Protein AF-A0A497T0R0-F1 (afdb_monomer_lite)

Structure (mmCIF, N/CA/C/O backbone):
data_AF-A0A497T0R0-F1
#
_entry.id   AF-A0A497T0R0-F1
#
loop_
_atom_site.group_PDB
_atom_site.id
_atom_site.type_symbol
_atom_site.label_atom_id
_atom_site.label_alt_id
_atom_site.label_comp_id
_atom_site.label_asym_id
_atom_site.label_entity_id
_atom_site.label_seq_id
_atom_site.pdbx_PDB_ins_code
_atom_site.Cartn_x
_atom_site.Cartn_y
_atom_site.Cartn_z
_atom_site.occupancy
_atom_site.B_iso_or_equiv
_atom_site.auth_seq_id
_atom_site.auth_comp_id
_atom_site.auth_asym_id
_atom_site.auth_atom_id
_atom_site.pdbx_PDB_model_num
ATOM 1 N N . MET A 1 1 ? -6.733 0.556 25.607 1.00 35.94 1 MET A N 1
ATOM 2 C CA . MET A 1 1 ? -7.933 0.806 24.777 1.00 35.94 1 MET A CA 1
ATOM 3 C C . MET A 1 1 ? -7.476 1.284 23.408 1.00 35.94 1 MET A C 1
ATOM 5 O O . MET A 1 1 ? -7.169 2.458 23.247 1.00 35.94 1 MET A O 1
ATOM 9 N N . GLY A 1 2 ? -7.305 0.366 22.455 1.00 45.66 2 GLY A N 1
ATOM 10 C CA . GLY A 1 2 ? -6.961 0.734 21.082 1.00 45.66 2 GLY A CA 1
ATOM 11 C C . GLY A 1 2 ? -8.200 1.313 20.420 1.00 45.66 2 GLY A C 1
ATOM 12 O O . GLY A 1 2 ? -9.181 0.599 20.257 1.00 45.66 2 GLY A O 1
ATOM 13 N N . SER A 1 3 ? -8.192 2.607 20.107 1.00 46.19 3 SER A N 1
ATOM 14 C CA . SER A 1 3 ? -9.271 3.226 19.346 1.00 46.19 3 SER A CA 1
ATO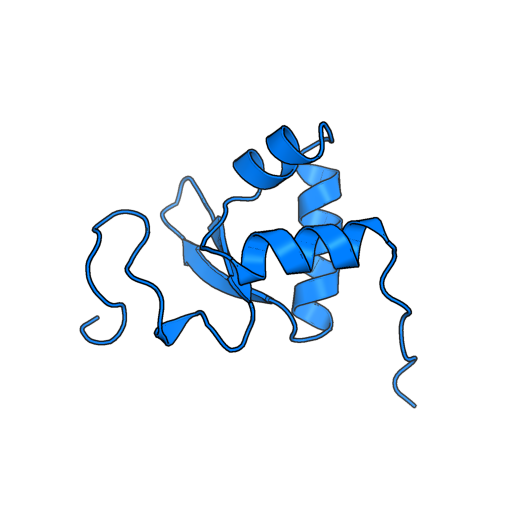M 15 C C . SER A 1 3 ? -9.455 2.454 18.041 1.00 46.19 3 SER A C 1
ATOM 17 O O . SER A 1 3 ? -8.541 2.434 17.214 1.00 46.19 3 SER A O 1
ATOM 19 N N . GLU A 1 4 ? -10.620 1.839 17.850 1.00 54.94 4 GLU A N 1
ATOM 20 C CA . GLU A 1 4 ? -11.076 1.340 16.555 1.00 54.94 4 GLU A CA 1
ATOM 21 C C . GLU A 1 4 ? -11.182 2.545 15.610 1.00 54.94 4 GLU A C 1
ATOM 23 O O . GLU A 1 4 ? -12.217 3.203 15.490 1.00 54.94 4 GLU A O 1
ATOM 28 N N . LYS A 1 5 ? -10.059 2.932 14.996 1.00 61.50 5 LYS A N 1
ATOM 29 C CA . LYS A 1 5 ? -10.034 4.000 14.000 1.00 61.50 5 LYS A CA 1
ATOM 30 C C . LYS A 1 5 ? -10.821 3.498 12.802 1.00 61.50 5 LYS A C 1
ATOM 32 O O . LYS A 1 5 ? -10.327 2.675 12.035 1.00 61.50 5 LYS A O 1
ATOM 37 N N . LYS A 1 6 ? -12.051 3.997 12.663 1.00 69.06 6 LYS A N 1
ATOM 38 C CA . LYS A 1 6 ? -12.891 3.753 11.492 1.00 69.06 6 LYS A CA 1
ATOM 39 C C . LYS A 1 6 ? -12.097 4.112 10.240 1.00 69.06 6 LYS A C 1
ATOM 41 O O . LYS A 1 6 ? -11.669 5.254 10.076 1.00 69.06 6 LYS A O 1
ATOM 46 N N . LEU A 1 7 ? -11.905 3.118 9.381 1.00 73.69 7 LEU A N 1
ATOM 47 C CA . LEU A 1 7 ? -11.361 3.310 8.045 1.00 73.69 7 LEU A CA 1
ATOM 48 C C . LEU A 1 7 ? -12.242 4.312 7.309 1.00 73.69 7 LEU A C 1
ATOM 50 O O . LEU A 1 7 ? -13.465 4.160 7.260 1.00 73.69 7 LEU A O 1
ATOM 54 N N . THR A 1 8 ? -11.632 5.334 6.721 1.00 83.44 8 THR A N 1
ATOM 55 C CA . THR A 1 8 ? -12.375 6.199 5.807 1.00 83.44 8 THR A CA 1
ATOM 56 C C . THR A 1 8 ? -12.773 5.402 4.557 1.00 83.44 8 THR A C 1
ATOM 58 O O . THR A 1 8 ? -12.081 4.446 4.189 1.00 83.44 8 THR A O 1
ATOM 61 N N . PRO A 1 9 ? -13.836 5.801 3.834 1.00 83.00 9 PRO A N 1
ATOM 62 C CA . PRO A 1 9 ? -14.249 5.116 2.606 1.00 83.00 9 PRO A CA 1
ATOM 63 C C . PRO A 1 9 ? -13.109 4.972 1.587 1.00 83.00 9 PRO A C 1
ATOM 65 O O . PRO A 1 9 ? -13.009 3.966 0.892 1.00 83.00 9 PRO A O 1
ATOM 68 N N . ARG A 1 10 ? -12.203 5.959 1.532 1.00 83.69 10 ARG A N 1
ATOM 69 C CA . ARG A 1 10 ? -11.026 5.948 0.650 1.00 83.69 10 ARG A CA 1
ATOM 70 C C . ARG A 1 10 ? -9.948 4.962 1.091 1.00 83.69 10 ARG A C 1
ATOM 72 O O . ARG A 1 10 ? -9.341 4.316 0.241 1.00 83.69 10 ARG A O 1
ATOM 79 N N . GLU A 1 11 ? -9.726 4.809 2.392 1.00 81.38 11 GLU A N 1
ATOM 80 C CA . GLU A 1 11 ? -8.802 3.800 2.923 1.00 81.38 11 GLU A CA 1
ATOM 81 C C . GLU A 1 11 ? -9.336 2.391 2.687 1.00 81.38 11 GLU A C 1
ATOM 83 O O . GLU A 1 11 ? -8.584 1.524 2.249 1.00 81.38 11 GLU A O 1
ATOM 88 N N . PHE A 1 12 ? -10.641 2.183 2.871 1.00 83.38 12 PHE A N 1
ATOM 89 C CA . PHE A 1 12 ? -11.289 0.915 2.546 1.00 83.38 12 PHE A CA 1
ATOM 90 C C . PHE A 1 12 ? -11.192 0.594 1.046 1.00 83.38 12 PHE A C 1
ATOM 92 O O . PHE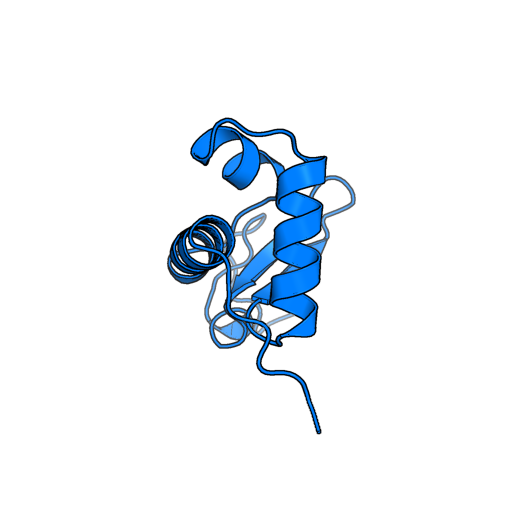 A 1 12 ? -10.825 -0.513 0.665 1.00 83.38 12 PHE A O 1
ATOM 99 N N . GLN A 1 13 ? -11.418 1.579 0.173 1.00 83.81 13 GLN A N 1
ATOM 100 C CA . GLN A 1 13 ? -11.269 1.397 -1.273 1.00 83.81 13 GLN A CA 1
ATOM 101 C C . GLN A 1 13 ? -9.814 1.107 -1.680 1.00 83.81 13 GLN A C 1
ATOM 103 O O . GLN A 1 13 ? -9.564 0.275 -2.551 1.00 83.81 13 GLN A O 1
ATOM 108 N N . THR A 1 14 ? -8.846 1.756 -1.025 1.00 84.56 14 THR A N 1
ATOM 109 C CA . THR A 1 14 ? -7.412 1.477 -1.209 1.00 84.56 14 THR A CA 1
ATOM 110 C C . THR A 1 14 ? -7.085 0.045 -0.804 1.00 84.56 14 THR A C 1
ATOM 112 O O . THR A 1 14 ? -6.398 -0.648 -1.552 1.00 84.56 14 THR A O 1
ATOM 115 N N . LEU A 1 15 ? -7.627 -0.416 0.328 1.00 83.50 15 LEU A N 1
ATOM 116 C CA . LEU A 1 15 ? -7.478 -1.788 0.802 1.00 83.50 15 LEU A CA 1
ATOM 117 C C . LEU A 1 15 ? -8.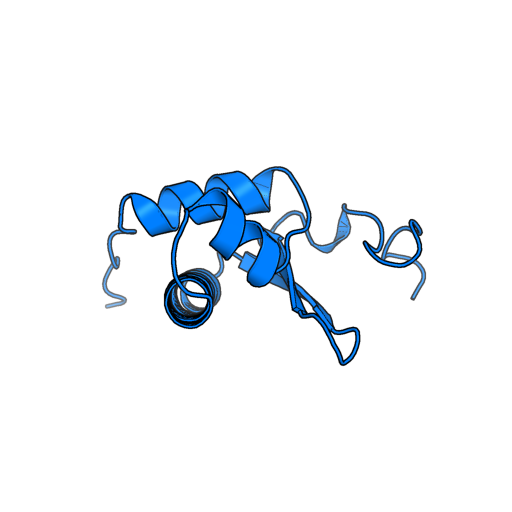032 -2.807 -0.205 1.00 83.50 15 LEU A C 1
ATOM 119 O O . LEU A 1 15 ? -7.389 -3.820 -0.458 1.00 83.50 15 LEU A O 1
ATOM 123 N N . LEU A 1 16 ? -9.181 -2.532 -0.827 1.00 84.38 16 LEU A N 1
ATOM 124 C CA . LEU A 1 16 ? -9.749 -3.411 -1.855 1.00 84.38 16 LEU A CA 1
ATOM 125 C C . LEU A 1 16 ? -8.849 -3.526 -3.096 1.00 84.38 16 LEU A C 1
ATOM 127 O O . LEU A 1 16 ? -8.692 -4.621 -3.633 1.00 84.38 16 LEU A O 1
ATOM 131 N N . MET A 1 17 ? -8.216 -2.433 -3.538 1.00 83.38 17 MET A N 1
ATOM 132 C CA . MET A 1 17 ? -7.277 -2.491 -4.669 1.00 83.38 17 MET A CA 1
ATOM 133 C C . MET A 1 17 ? -6.039 -3.337 -4.352 1.00 83.38 17 MET A C 1
ATOM 135 O O . MET A 1 17 ? -5.678 -4.212 -5.136 1.00 83.38 17 MET A O 1
ATOM 139 N N . VAL A 1 18 ? -5.422 -3.132 -3.186 1.00 83.25 18 VAL A N 1
ATOM 140 C CA . VAL A 1 18 ? -4.235 -3.904 -2.758 1.00 83.25 18 VAL A CA 1
ATOM 141 C C . VAL A 1 18 ? -4.567 -5.328 -2.306 1.00 83.25 18 VAL A C 1
ATOM 143 O O . VAL A 1 18 ? -3.681 -6.177 -2.224 1.00 83.25 18 VAL A O 1
ATOM 146 N N . ALA A 1 19 ? -5.835 -5.625 -2.021 1.00 79.62 19 ALA A N 1
ATOM 147 C CA . ALA A 1 19 ? -6.286 -6.991 -1.808 1.00 79.62 19 ALA A CA 1
ATOM 148 C C . ALA A 1 19 ? -6.241 -7.784 -3.119 1.00 79.62 19 ALA A C 1
ATOM 150 O O . ALA A 1 19 ? -5.840 -8.944 -3.108 1.00 79.62 19 ALA A O 1
ATOM 151 N N . ASN A 1 20 ? -6.584 -7.167 -4.252 1.00 78.31 20 ASN A N 1
ATOM 152 C CA . ASN A 1 20 ? -6.621 -7.837 -5.555 1.00 78.31 20 ASN A CA 1
ATOM 153 C C . ASN A 1 20 ? -5.251 -8.010 -6.224 1.00 78.31 20 ASN A C 1
ATOM 155 O O . ASN A 1 20 ? -5.150 -8.771 -7.180 1.00 78.31 20 ASN A O 1
ATOM 159 N N . GLY A 1 21 ? -4.196 -7.368 -5.720 1.00 80.94 21 GLY A N 1
ATOM 160 C CA . GLY A 1 21 ? -2.866 -7.471 -6.312 1.00 80.94 21 GLY A CA 1
ATOM 161 C C . GLY A 1 21 ? -1.820 -6.631 -5.591 1.00 80.94 21 GLY A C 1
ATOM 162 O O . GLY A 1 21 ? -2.126 -5.869 -4.671 1.00 80.94 21 GLY A O 1
ATOM 163 N N . ILE A 1 22 ? -0.577 -6.741 -6.037 1.00 83.81 22 ILE A N 1
ATOM 164 C CA . ILE A 1 22 ? 0.506 -5.862 -5.618 1.00 83.81 22 ILE A CA 1
ATOM 165 C C . ILE A 1 22 ? 0.358 -4.528 -6.344 1.00 83.81 22 ILE A C 1
ATOM 167 O O . ILE A 1 22 ? 0.263 -4.488 -7.565 1.00 83.81 22 ILE A O 1
ATOM 171 N N . ASN A 1 23 ? 0.369 -3.431 -5.592 1.00 87.19 23 ASN A N 1
ATOM 172 C CA . ASN A 1 23 ? 0.272 -2.094 -6.167 1.00 87.19 23 ASN A CA 1
ATOM 173 C C . ASN A 1 23 ? 1.335 -1.166 -5.586 1.00 87.19 23 ASN A C 1
ATOM 175 O O . ASN A 1 23 ? 1.668 -1.220 -4.397 1.00 87.19 23 ASN A O 1
ATOM 179 N N . THR A 1 24 ? 1.826 -0.247 -6.408 1.00 89.62 24 THR A N 1
ATOM 180 C CA . THR A 1 24 ? 2.675 0.855 -5.953 1.00 89.62 24 THR A CA 1
ATOM 181 C C . THR A 1 24 ? 1.845 2.057 -5.503 1.00 89.62 24 THR A C 1
ATOM 183 O O . THR A 1 24 ? 0.710 2.273 -5.931 1.00 89.62 24 THR A O 1
ATOM 186 N N . THR A 1 25 ? 2.440 2.937 -4.691 1.00 89.50 25 THR A N 1
ATOM 187 C CA . THR A 1 25 ? 1.814 4.225 -4.329 1.00 89.50 25 THR A CA 1
ATOM 188 C C . THR A 1 25 ? 1.446 5.060 -5.562 1.00 89.50 25 THR A C 1
ATOM 190 O O . THR A 1 25 ? 0.480 5.816 -5.531 1.00 89.50 25 THR A O 1
ATOM 193 N N . THR A 1 26 ? 2.211 4.937 -6.650 1.00 88.75 26 THR A N 1
ATOM 194 C CA . THR A 1 26 ? 1.981 5.673 -7.900 1.00 88.75 26 THR A CA 1
ATOM 195 C C . THR A 1 26 ? 0.756 5.152 -8.648 1.00 88.75 26 THR A C 1
ATOM 197 O O . THR A 1 26 ? -0.034 5.953 -9.141 1.00 88.75 26 THR A O 1
ATOM 200 N N . GLU A 1 27 ? 0.577 3.835 -8.721 1.00 89.00 27 GLU A N 1
ATOM 201 C CA . GLU A 1 27 ? -0.589 3.218 -9.367 1.00 89.00 27 GLU A CA 1
ATOM 202 C C . GLU A 1 27 ? -1.871 3.518 -8.604 1.00 89.00 27 GLU A C 1
ATOM 204 O O . GLU A 1 27 ? -2.849 3.967 -9.197 1.00 89.00 27 GLU A O 1
ATOM 209 N N . LEU A 1 28 ? -1.832 3.399 -7.277 1.00 88.56 28 LEU A N 1
ATOM 210 C CA . LEU A 1 28 ? -2.952 3.772 -6.417 1.00 88.56 28 LEU A CA 1
ATOM 211 C C . LEU A 1 28 ? -3.293 5.263 -6.567 1.00 88.56 28 LEU A C 1
ATOM 213 O O . LEU A 1 28 ? -4.459 5.619 -6.714 1.00 88.56 28 LEU A O 1
ATOM 217 N N . ALA A 1 29 ? -2.288 6.145 -6.602 1.00 89.56 29 ALA A N 1
ATOM 218 C CA . ALA A 1 29 ? -2.492 7.579 -6.820 1.00 89.56 29 ALA A CA 1
ATOM 219 C C . ALA A 1 29 ? -3.179 7.870 -8.163 1.00 89.56 29 ALA A C 1
ATOM 221 O O . ALA A 1 29 ? -4.125 8.658 -8.210 1.00 89.56 29 ALA A O 1
ATOM 222 N N . LYS A 1 30 ? -2.760 7.190 -9.239 1.00 89.00 30 LYS A N 1
ATOM 223 C CA . LYS A 1 30 ? -3.406 7.284 -10.557 1.00 89.00 30 LYS A CA 1
ATOM 224 C C . LYS A 1 30 ? -4.842 6.760 -10.527 1.00 89.00 30 LYS A C 1
ATOM 226 O O . LYS A 1 30 ? -5.738 7.454 -10.997 1.00 89.00 30 LYS A O 1
ATOM 231 N N . GLY A 1 31 ? -5.069 5.584 -9.943 1.00 87.00 31 GLY A N 1
ATOM 232 C CA . GLY A 1 31 ? -6.390 4.956 -9.870 1.00 87.00 31 GLY A CA 1
ATOM 233 C C . GLY A 1 31 ? -7.407 5.783 -9.078 1.00 87.00 31 GLY A C 1
ATOM 234 O O . GLY A 1 31 ? -8.558 5.905 -9.485 1.00 87.00 31 GLY A O 1
ATOM 235 N N . PHE A 1 32 ? -6.972 6.430 -7.995 1.00 85.00 32 PHE A N 1
ATOM 236 C CA . PHE A 1 32 ? -7.823 7.308 -7.185 1.00 85.00 32 PHE A CA 1
ATOM 237 C C . PHE A 1 32 ? -7.854 8.768 -7.654 1.00 85.00 32 PHE A C 1
ATOM 239 O O . PHE A 1 32 ? -8.626 9.549 -7.101 1.00 85.00 32 PHE A O 1
ATOM 246 N N . ARG A 1 33 ? -7.042 9.144 -8.655 1.00 88.12 33 ARG A N 1
ATOM 247 C CA . ARG A 1 33 ? -6.827 10.534 -9.101 1.00 88.12 33 ARG A CA 1
ATOM 248 C C . ARG A 1 33 ? -6.470 11.483 -7.947 1.00 88.12 33 ARG A C 1
ATOM 250 O O . ARG A 1 33 ? -6.998 12.587 -7.848 1.00 88.12 33 ARG A O 1
ATOM 257 N N . VAL A 1 34 ? -5.573 11.046 -7.066 1.00 90.12 34 VAL A N 1
ATOM 258 C CA . VAL A 1 34 ? -5.084 11.835 -5.921 1.00 90.12 34 VAL A CA 1
ATOM 259 C C . VAL A 1 34 ? -3.562 11.912 -5.913 1.00 90.12 34 VAL A C 1
ATOM 261 O O . VAL A 1 34 ? -2.869 11.153 -6.587 1.00 90.12 34 VAL A O 1
ATOM 264 N N . SER A 1 35 ? -3.021 12.813 -5.100 1.00 90.50 35 SER A N 1
ATOM 265 C CA . SER A 1 35 ? -1.580 12.964 -4.928 1.00 90.50 35 SER A CA 1
ATOM 266 C C . SER A 1 35 ? -0.954 11.740 -4.246 1.00 90.50 35 SER A C 1
ATOM 268 O O . SER A 1 35 ? -1.489 11.189 -3.282 1.00 90.50 35 SER A O 1
ATOM 270 N N . ARG A 1 36 ? 0.253 11.363 -4.685 1.00 89.62 36 ARG A N 1
ATOM 271 C CA . ARG A 1 36 ? 1.095 10.328 -4.049 1.00 89.62 36 ARG A CA 1
ATOM 272 C C . ARG A 1 36 ? 1.239 10.485 -2.521 1.00 89.62 36 ARG A C 1
ATOM 274 O O . ARG A 1 36 ? 1.094 9.470 -1.841 1.00 89.62 36 ARG A O 1
ATOM 281 N N . PRO A 1 37 ? 1.475 11.688 -1.946 1.00 91.44 37 PRO A N 1
ATOM 282 C CA . PRO A 1 37 ? 1.529 11.855 -0.488 1.00 91.44 37 PRO A CA 1
ATOM 283 C C . PRO A 1 37 ? 0.216 11.497 0.219 1.00 91.44 37 PRO A C 1
ATOM 285 O O . PRO A 1 37 ? 0.252 10.930 1.309 1.00 91.44 37 PRO A O 1
ATOM 288 N N . THR A 1 38 ? -0.937 11.754 -0.403 1.00 88.94 38 THR A N 1
ATOM 289 C CA . THR A 1 38 ? -2.249 11.393 0.154 1.00 88.94 38 THR A CA 1
ATOM 290 C C . THR A 1 38 ? -2.384 9.878 0.283 1.00 88.94 38 THR A C 1
ATOM 292 O O . THR A 1 38 ? -2.707 9.374 1.358 1.00 88.94 38 THR A O 1
ATOM 295 N N . VAL A 1 39 ? -2.045 9.142 -0.780 1.00 90.38 39 VAL A N 1
ATOM 296 C CA . VAL A 1 39 ? -2.038 7.671 -0.762 1.00 90.38 39 VAL A CA 1
ATOM 297 C C . VAL A 1 39 ? -1.015 7.130 0.229 1.00 90.38 39 VAL A C 1
ATOM 299 O O . VAL A 1 39 ? -1.311 6.186 0.953 1.00 90.38 39 VAL A O 1
ATOM 302 N N . ALA A 1 40 ? 0.176 7.728 0.309 1.00 89.94 40 ALA A N 1
ATOM 303 C CA . ALA A 1 40 ? 1.178 7.334 1.296 1.00 89.94 40 ALA A CA 1
ATOM 304 C C . ALA A 1 40 ? 0.650 7.491 2.733 1.00 89.94 40 ALA A C 1
ATOM 306 O O . ALA A 1 40 ? 0.898 6.630 3.575 1.00 89.94 40 ALA A O 1
ATOM 307 N N . GLY A 1 41 ? -0.131 8.544 3.002 1.00 90.75 41 GLY A N 1
ATOM 308 C CA . GLY A 1 41 ? -0.834 8.732 4.271 1.00 90.75 41 GLY A CA 1
ATOM 309 C C . GLY A 1 41 ? -1.840 7.617 4.567 1.00 90.75 41 GLY A C 1
ATOM 310 O O . GLY A 1 41 ? -1.836 7.074 5.673 1.00 90.75 41 GLY A O 1
ATOM 311 N N . TRP A 1 42 ? -2.652 7.229 3.579 1.00 90.00 42 TRP A N 1
ATOM 312 C CA . TRP A 1 42 ? -3.589 6.104 3.701 1.00 90.00 42 TRP A CA 1
ATOM 313 C C . TRP A 1 42 ? -2.861 4.783 3.942 1.00 90.00 42 TRP A C 1
ATOM 315 O O . TRP A 1 42 ? -3.159 4.092 4.908 1.00 90.00 42 TRP A O 1
ATOM 325 N N . LEU A 1 43 ? -1.848 4.460 3.134 1.00 89.31 43 LEU A N 1
ATOM 326 C CA . LEU A 1 43 ? -1.046 3.242 3.280 1.00 89.31 43 LEU A CA 1
ATOM 327 C C . LEU A 1 43 ? -0.340 3.177 4.636 1.00 89.31 43 LEU A C 1
ATOM 329 O O . LEU A 1 43 ? -0.281 2.112 5.241 1.00 89.31 43 LEU A O 1
ATOM 333 N N . LYS A 1 44 ? 0.155 4.308 5.154 1.00 89.75 44 LYS A N 1
ATOM 334 C CA . LYS A 1 44 ? 0.754 4.373 6.492 1.00 89.75 44 LYS A CA 1
ATOM 335 C C . LYS A 1 44 ? -0.264 4.021 7.576 1.00 89.75 44 LYS A C 1
ATOM 337 O O . LYS A 1 44 ? 0.077 3.274 8.488 1.00 89.75 44 LYS A O 1
ATOM 342 N N . ARG A 1 45 ? -1.499 4.523 7.474 1.00 89.12 45 ARG A N 1
ATOM 343 C CA . ARG A 1 45 ? -2.574 4.179 8.417 1.00 89.12 45 ARG A CA 1
ATOM 344 C C . ARG A 1 45 ? -3.013 2.726 8.282 1.00 89.12 45 ARG A C 1
ATOM 346 O O . ARG A 1 45 ? -3.055 2.027 9.285 1.00 89.12 45 ARG A O 1
ATOM 353 N N . LEU A 1 46 ? -3.228 2.248 7.060 1.00 88.19 46 LEU A N 1
ATOM 354 C CA . LEU A 1 46 ? -3.557 0.848 6.787 1.00 88.19 46 LEU A CA 1
ATOM 355 C C . LEU A 1 46 ? -2.479 -0.107 7.324 1.00 88.19 46 LEU A C 1
ATOM 357 O O . LEU A 1 46 ? -2.808 -1.141 7.900 1.00 88.19 46 LEU A O 1
ATOM 361 N N . LYS A 1 47 ? -1.198 0.257 7.192 1.00 88.38 47 LYS A N 1
ATOM 362 C CA . LYS A 1 47 ? -0.078 -0.514 7.741 1.00 88.38 47 LYS A CA 1
ATOM 363 C C . LYS A 1 47 ? -0.074 -0.506 9.269 1.00 88.38 47 LYS A C 1
ATOM 365 O O . LYS A 1 47 ? 0.141 -1.544 9.879 1.00 88.38 47 LYS A O 1
ATOM 370 N N . GLN A 1 48 ? -0.332 0.642 9.899 1.00 87.56 48 GLN A N 1
ATOM 371 C CA . GLN A 1 48 ? -0.475 0.726 11.361 1.00 87.56 48 GLN A CA 1
ATOM 372 C C . GLN A 1 48 ? -1.637 -0.124 11.886 1.00 87.56 48 GLN A C 1
ATOM 374 O O . GLN A 1 48 ? -1.568 -0.618 13.006 1.00 87.56 48 GLN A O 1
ATOM 379 N N . SER A 1 49 ? -2.681 -0.305 11.080 1.00 85.69 49 SER A N 1
ATOM 380 C CA . SER A 1 49 ? -3.804 -1.196 11.376 1.00 85.69 49 SER A CA 1
ATOM 381 C C . SER A 1 49 ? -3.536 -2.668 11.036 1.00 85.69 49 SER A C 1
ATOM 383 O O . SER A 1 49 ? -4.420 -3.487 11.258 1.00 85.69 49 SER A O 1
ATOM 385 N N . GLY A 1 50 ? -2.366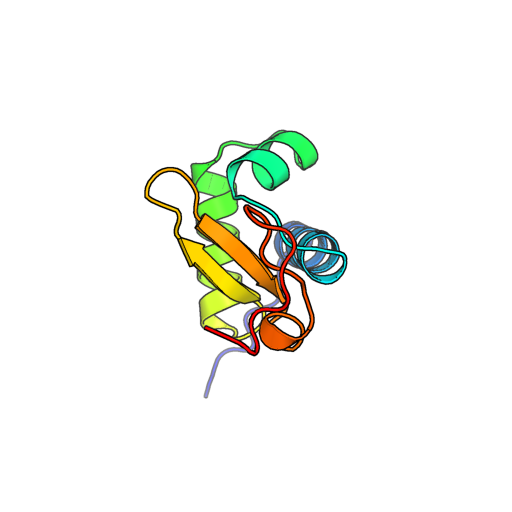 -3.016 10.486 1.00 87.44 50 GLY A N 1
ATOM 386 C CA . GLY A 1 50 ? -2.030 -4.392 10.100 1.00 87.44 50 GLY A CA 1
ATOM 387 C C . GLY A 1 50 ? -2.859 -4.934 8.930 1.00 87.44 50 GLY A C 1
ATOM 388 O O . GLY A 1 50 ? -3.097 -6.133 8.852 1.00 87.44 50 GLY A O 1
ATOM 389 N N . LEU A 1 51 ? -3.361 -4.055 8.055 1.00 87.12 51 LEU A N 1
ATOM 390 C CA . LEU A 1 51 ? -4.193 -4.441 6.907 1.00 87.12 51 LEU A CA 1
ATOM 391 C C . LEU A 1 51 ? -3.390 -4.569 5.609 1.00 87.12 51 LEU A C 1
ATOM 393 O O . LEU A 1 51 ? -3.811 -5.272 4.688 1.00 87.12 51 LEU A O 1
ATOM 397 N N . VAL A 1 52 ? -2.252 -3.878 5.522 1.00 89.12 52 VAL A N 1
ATOM 398 C CA . VAL A 1 52 ? -1.343 -3.920 4.374 1.00 89.12 52 VAL A CA 1
ATOM 399 C C . VAL A 1 52 ? 0.098 -4.105 4.807 1.00 89.12 52 VAL A C 1
ATOM 401 O O . VAL A 1 52 ? 0.562 -3.497 5.774 1.00 89.12 52 VAL A O 1
ATOM 404 N N . ASP A 1 53 ? 0.821 -4.848 3.984 1.00 88.31 53 ASP A N 1
ATOM 405 C CA . ASP A 1 53 ? 2.244 -5.091 4.098 1.00 88.31 53 ASP A CA 1
ATOM 406 C C . ASP A 1 53 ? 3.011 -4.587 2.887 1.00 88.31 53 ASP A C 1
ATOM 408 O O . ASP A 1 53 ? 2.469 -4.337 1.806 1.00 88.31 53 ASP A O 1
ATOM 412 N N . VAL A 1 54 ? 4.308 -4.403 3.110 1.00 87.38 54 VAL A N 1
ATOM 413 C CA . VAL A 1 54 ? 5.256 -4.062 2.055 1.00 87.38 54 VAL A CA 1
ATOM 414 C C . VAL A 1 54 ? 5.843 -5.360 1.536 1.00 87.38 54 VAL A C 1
ATOM 416 O O . VAL A 1 54 ? 6.499 -6.075 2.283 1.00 87.38 54 VAL A O 1
ATOM 419 N N . VAL A 1 55 ? 5.616 -5.627 0.257 1.00 83.75 55 VAL A N 1
ATOM 420 C CA . VAL A 1 55 ? 6.049 -6.857 -0.409 1.00 83.75 55 VAL A CA 1
ATOM 421 C C . VAL A 1 55 ? 7.479 -6.727 -0.916 1.00 83.75 55 VAL A C 1
ATOM 423 O O . VAL A 1 55 ? 8.292 -7.624 -0.743 1.00 83.75 55 VAL A O 1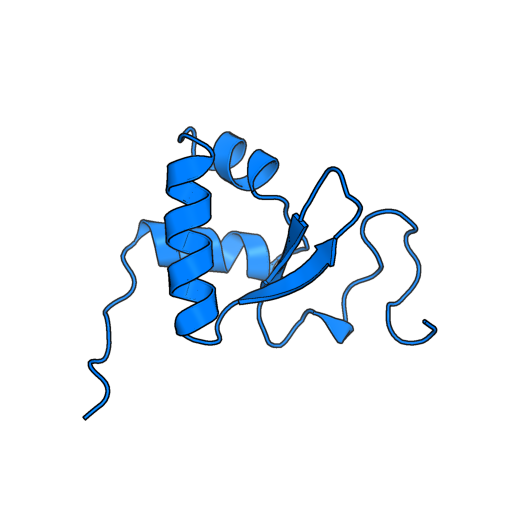
ATOM 426 N N . LEU A 1 56 ? 7.798 -5.591 -1.538 1.00 83.88 56 LEU A N 1
ATOM 427 C CA . LEU A 1 56 ? 9.108 -5.353 -2.132 1.00 83.88 56 LEU A CA 1
ATOM 428 C C . LEU A 1 56 ? 9.445 -3.863 -2.123 1.00 83.88 56 LEU A C 1
ATOM 430 O O . LEU A 1 56 ? 8.572 -2.994 -2.247 1.00 83.88 56 LEU A O 1
ATOM 434 N N . ARG A 1 57 ? 10.740 -3.568 -2.013 1.00 84.56 57 ARG A N 1
ATOM 435 C CA . ARG A 1 57 ? 11.313 -2.242 -2.239 1.00 84.56 57 ARG A CA 1
ATOM 436 C C . ARG A 1 57 ? 12.436 -2.361 -3.252 1.00 84.56 57 ARG A C 1
ATOM 438 O O . ARG A 1 57 ? 13.505 -2.851 -2.926 1.00 84.56 57 ARG A O 1
ATOM 445 N N . ASP A 1 58 ? 12.192 -1.863 -4.453 1.00 80.12 58 ASP A N 1
ATOM 446 C CA . ASP A 1 58 ? 13.129 -1.948 -5.581 1.00 80.12 58 ASP A CA 1
ATOM 447 C C . ASP A 1 58 ? 13.997 -0.676 -5.707 1.00 80.12 58 ASP A C 1
ATOM 449 O O . ASP A 1 58 ? 14.373 -0.250 -6.791 1.00 80.12 58 ASP A O 1
ATOM 453 N N . GLY A 1 59 ? 14.211 0.044 -4.597 1.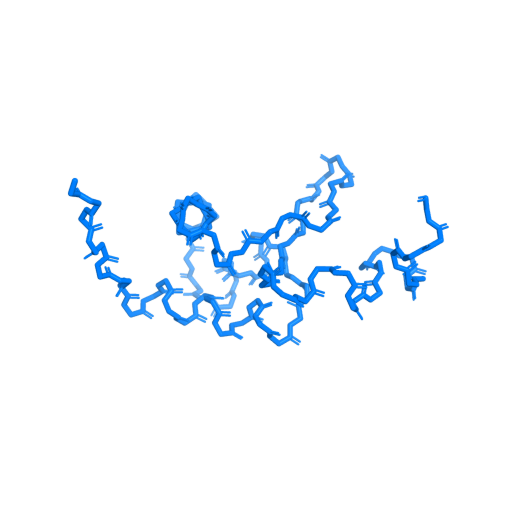00 76.88 59 GLY A N 1
ATOM 454 C CA . GLY A 1 59 ? 14.870 1.362 -4.558 1.00 76.88 59 GLY A CA 1
ATOM 455 C C . GLY A 1 59 ? 14.059 2.507 -5.193 1.00 76.88 59 GLY A C 1
ATOM 456 O O . GLY A 1 59 ? 13.991 3.602 -4.640 1.00 76.88 59 GLY A O 1
ATOM 457 N N . LYS A 1 60 ? 13.371 2.249 -6.309 1.00 81.19 60 LYS A N 1
ATOM 458 C CA . LYS A 1 60 ? 12.534 3.204 -7.049 1.00 81.19 60 LYS A CA 1
ATOM 459 C C . LYS A 1 60 ? 11.064 3.158 -6.637 1.00 81.19 60 LYS A C 1
ATOM 461 O O . LYS A 1 60 ? 10.393 4.192 -6.601 1.00 81.19 60 LYS A O 1
ATOM 466 N N . TYR A 1 61 ? 10.559 1.969 -6.313 1.00 83.81 61 TYR A N 1
ATOM 467 C CA . TYR A 1 61 ? 9.162 1.750 -5.949 1.00 83.81 61 TYR A CA 1
ATOM 468 C C . TYR A 1 61 ? 9.038 0.924 -4.673 1.00 83.81 61 TYR A C 1
ATOM 470 O O . TYR A 1 61 ? 9.851 0.049 -4.385 1.00 83.81 61 TYR A O 1
ATOM 478 N N . THR A 1 62 ? 7.992 1.223 -3.905 1.00 86.81 62 THR A N 1
ATOM 479 C CA . THR A 1 62 ? 7.536 0.379 -2.800 1.00 86.81 62 THR A CA 1
ATOM 480 C C . THR A 1 62 ? 6.227 -0.267 -3.212 1.00 86.81 62 THR A C 1
ATOM 482 O O . THR A 1 62 ? 5.286 0.431 -3.602 1.00 86.81 62 THR A O 1
ATOM 485 N N . TYR A 1 63 ? 6.199 -1.587 -3.116 1.00 86.81 63 TYR A N 1
ATOM 486 C CA . TYR A 1 63 ? 5.087 -2.435 -3.497 1.00 86.81 63 TYR A CA 1
ATOM 487 C C . TYR A 1 63 ? 4.312 -2.851 -2.250 1.00 86.81 63 TYR A C 1
ATOM 489 O O . TYR A 1 63 ? 4.907 -3.316 -1.275 1.00 86.81 63 TYR A O 1
ATOM 497 N N . TYR A 1 64 ? 2.996 -2.664 -2.279 1.00 88.31 64 TYR A N 1
ATOM 498 C CA . TYR A 1 64 ? 2.096 -2.940 -1.163 1.00 88.31 64 TYR A CA 1
ATOM 499 C C . TYR A 1 64 ? 1.083 -4.019 -1.537 1.00 88.31 64 TYR A C 1
ATOM 501 O O . TYR A 1 64 ? 0.605 -4.060 -2.672 1.00 88.31 64 TYR A O 1
ATOM 509 N N . CYS A 1 65 ? 0.728 -4.853 -0.566 1.00 87.56 65 CYS A N 1
ATOM 510 C CA . CYS A 1 65 ? -0.317 -5.869 -0.674 1.00 87.56 65 CYS A CA 1
ATOM 511 C C . CYS A 1 65 ? -1.064 -5.986 0.662 1.00 87.56 65 CYS A C 1
ATOM 513 O O . CYS A 1 65 ? -0.596 -5.477 1.676 1.00 87.56 65 CYS A O 1
ATOM 515 N N . ALA A 1 66 ? -2.221 -6.644 0.688 1.00 87.75 66 ALA A N 1
ATOM 516 C CA . ALA A 1 66 ? -2.910 -6.955 1.939 1.00 87.75 66 ALA A CA 1
ATOM 517 C C . ALA A 1 66 ? -2.094 -7.929 2.821 1.00 87.75 66 ALA A C 1
ATOM 519 O O . ALA A 1 66 ? -1.485 -8.872 2.308 1.00 87.75 66 ALA A O 1
ATOM 520 N N . THR A 1 67 ? -2.141 -7.747 4.146 1.00 81.62 67 THR A N 1
ATOM 521 C CA . THR A 1 67 ? -1.316 -8.457 5.155 1.00 81.62 67 THR A CA 1
ATOM 522 C C . THR A 1 67 ? -1.439 -9.995 5.150 1.00 81.62 67 THR A C 1
ATOM 524 O O . THR A 1 67 ? -0.558 -10.687 5.639 1.00 81.62 67 THR A O 1
ATOM 527 N N . GLY A 1 68 ? -2.451 -10.583 4.503 1.00 76.06 68 GLY A N 1
ATOM 528 C CA . GLY A 1 68 ? -2.571 -12.044 4.320 1.00 76.06 68 GLY A CA 1
ATOM 529 C C . GLY A 1 68 ? -2.179 -12.581 2.935 1.00 76.06 68 GLY A C 1
ATOM 530 O O . GLY A 1 68 ? -2.279 -13.783 2.689 1.00 76.06 68 GLY A O 1
ATOM 531 N N . ARG A 1 69 ? -1.800 -11.709 1.994 1.00 69.75 69 ARG A N 1
ATOM 532 C CA . ARG A 1 69 ? -1.487 -12.071 0.598 1.00 69.75 69 ARG A CA 1
ATOM 533 C C . ARG A 1 69 ? -0.041 -11.798 0.202 1.00 69.75 69 ARG A C 1
ATOM 535 O O . ARG A 1 69 ? 0.363 -12.295 -0.843 1.00 69.75 69 ARG A O 1
ATOM 542 N N . ALA A 1 70 ? 0.729 -11.085 1.023 1.00 66.12 70 ALA A N 1
ATOM 543 C CA . ALA A 1 70 ? 2.113 -10.721 0.717 1.00 66.12 70 ALA A CA 1
ATOM 544 C C . ALA A 1 70 ? 2.984 -11.923 0.297 1.00 66.12 70 ALA A C 1
ATOM 546 O O . ALA A 1 70 ? 3.747 -11.798 -0.649 1.00 66.12 70 ALA A O 1
ATOM 547 N N . PHE A 1 71 ? 2.803 -13.092 0.921 1.00 60.66 71 PHE A N 1
ATOM 548 C CA . PHE A 1 71 ? 3.559 -14.314 0.601 1.00 60.66 71 PHE A CA 1
ATOM 549 C C . PHE A 1 71 ? 3.005 -15.110 -0.589 1.00 60.66 71 PHE A C 1
ATOM 551 O O . PHE A 1 71 ? 3.733 -15.852 -1.231 1.00 60.66 71 PHE A O 1
ATOM 558 N N . LYS A 1 72 ? 1.716 -14.947 -0.913 1.00 66.75 72 LYS A N 1
ATOM 559 C CA . LYS A 1 72 ? 1.058 -15.707 -1.990 1.00 66.75 72 LYS A CA 1
ATOM 560 C C . LYS A 1 72 ? 1.228 -15.078 -3.367 1.00 66.75 72 LYS A C 1
ATOM 562 O O . LYS A 1 72 ? 0.877 -15.706 -4.362 1.00 66.75 72 LYS A O 1
ATOM 567 N N . GLN A 1 73 ? 1.666 -13.823 -3.435 1.00 66.88 73 GLN A N 1
ATOM 568 C CA . GLN A 1 73 ? 1.775 -13.120 -4.704 1.00 66.88 73 GLN A CA 1
ATOM 569 C C . GLN A 1 73 ? 3.191 -13.229 -5.273 1.00 66.88 73 GLN A C 1
ATOM 571 O O . GLN A 1 73 ? 4.162 -13.111 -4.525 1.00 66.88 73 GLN A O 1
ATOM 576 N N . PRO A 1 74 ? 3.327 -13.443 -6.592 1.00 70.88 74 PRO A N 1
ATOM 577 C CA . PRO A 1 74 ? 4.628 -13.424 -7.231 1.00 70.88 74 PRO A CA 1
ATOM 578 C C . PRO A 1 74 ? 5.247 -12.027 -7.132 1.00 70.88 74 PRO A C 1
ATOM 580 O O . PRO A 1 74 ? 4.559 -11.007 -7.194 1.00 70.88 74 PRO A O 1
ATOM 583 N N . CYS A 1 75 ? 6.567 -11.995 -7.005 1.00 69.06 75 CYS A N 1
ATOM 584 C CA . CYS A 1 75 ? 7.426 -10.834 -7.150 1.00 69.06 75 CYS A CA 1
ATOM 585 C C . CYS A 1 75 ? 6.944 -9.941 -8.309 1.00 69.06 75 CYS A C 1
ATOM 587 O O . CYS A 1 75 ? 6.912 -10.394 -9.455 1.00 69.06 75 CYS A O 1
ATOM 589 N N . PRO A 1 76 ? 6.614 -8.665 -8.061 1.00 69.19 76 PRO A N 1
ATOM 590 C CA . PRO A 1 76 ? 6.053 -7.786 -9.087 1.00 69.19 76 PRO A CA 1
ATOM 591 C C . PRO A 1 76 ? 7.084 -7.376 -10.150 1.00 69.19 76 PRO A C 1
ATOM 593 O O . PRO A 1 76 ? 6.708 -6.956 -11.239 1.00 69.19 76 PRO A O 1
ATOM 596 N N . THR A 1 77 ? 8.381 -7.480 -9.848 1.00 73.75 77 THR A N 1
ATOM 597 C CA . THR A 1 77 ? 9.477 -7.127 -10.765 1.00 73.75 77 THR A CA 1
ATOM 598 C C . THR A 1 77 ? 9.993 -8.314 -11.574 1.00 73.75 77 THR A C 1
ATOM 600 O O . THR A 1 77 ? 10.502 -8.124 -12.673 1.00 73.75 77 THR A O 1
ATOM 603 N N . CYS A 1 78 ? 9.872 -9.532 -11.046 1.00 73.31 78 CYS A N 1
ATOM 604 C CA . CYS A 1 78 ? 10.531 -10.722 -11.579 1.00 73.31 78 CYS A CA 1
ATOM 605 C C . CYS A 1 78 ? 9.594 -11.915 -11.818 1.00 73.31 78 CYS A C 1
ATOM 607 O O . CYS A 1 78 ? 10.021 -12.920 -12.379 1.00 73.31 78 CYS A O 1
ATOM 609 N N . GLY A 1 79 ? 8.328 -11.831 -11.398 1.00 67.56 79 GLY A N 1
ATOM 610 C CA . GLY A 1 79 ? 7.300 -12.854 -11.613 1.00 67.56 79 GLY A CA 1
ATOM 611 C C . GLY A 1 79 ? 7.472 -14.145 -10.804 1.00 67.56 79 GLY A C 1
ATOM 612 O O . GLY A 1 79 ? 6.613 -15.018 -10.879 1.00 67.56 79 GLY A O 1
ATOM 613 N N . LYS A 1 80 ? 8.551 -14.282 -10.025 1.00 68.50 80 LYS A N 1
ATOM 614 C CA . LYS A 1 80 ? 8.827 -15.469 -9.204 1.00 68.50 80 LYS A CA 1
ATOM 615 C C . LYS A 1 80 ? 8.060 -15.447 -7.875 1.00 68.50 80 LYS A C 1
ATOM 617 O O . LYS A 1 80 ? 7.881 -14.362 -7.324 1.00 68.50 80 LYS A O 1
ATOM 622 N N . PRO A 1 81 ? 7.617 -16.593 -7.332 1.00 62.56 81 PRO A N 1
ATOM 623 C CA . PRO A 1 81 ? 7.043 -16.651 -5.987 1.00 62.56 81 PRO A CA 1
ATOM 624 C C . PRO A 1 81 ? 8.060 -16.164 -4.942 1.00 62.56 81 PRO A C 1
ATOM 626 O O . PRO A 1 81 ? 9.249 -16.446 -5.047 1.00 62.56 81 PRO A O 1
ATOM 629 N N . LEU A 1 82 ? 7.592 -15.416 -3.939 1.00 60.41 82 LEU A N 1
ATOM 630 C CA . LEU A 1 82 ? 8.441 -14.836 -2.884 1.00 60.41 82 LEU A CA 1
ATOM 631 C C . LEU A 1 82 ? 8.911 -15.864 -1.833 1.00 60.41 82 LEU A C 1
ATOM 633 O O . LEU A 1 82 ? 9.599 -15.485 -0.894 1.00 60.41 82 LEU A O 1
ATOM 637 N N . GLU A 1 83 ? 8.540 -17.141 -1.982 1.00 51.56 83 GLU A N 1
ATOM 638 C CA . GLU A 1 83 ? 8.916 -18.253 -1.089 1.00 51.56 83 GLU A CA 1
ATOM 639 C C . GLU A 1 83 ? 10.332 -18.818 -1.345 1.00 51.56 83 GLU A C 1
ATOM 641 O O . GLU A 1 83 ? 10.820 -19.595 -0.532 1.00 51.56 83 GLU A O 1
ATOM 646 N N . GLU A 1 84 ? 11.014 -18.415 -2.426 1.00 40.97 84 GLU A N 1
ATOM 647 C CA . GLU A 1 84 ? 12.385 -18.856 -2.768 1.00 40.97 84 GLU A CA 1
ATOM 648 C C . GLU A 1 84 ? 13.409 -17.696 -2.789 1.00 40.97 84 GLU A C 1
ATOM 650 O O . GLU A 1 84 ? 14.252 -17.622 -3.689 1.00 40.97 84 GLU A O 1
ATOM 655 N N . ALA A 1 85 ? 13.327 -16.755 -1.841 1.00 43.38 85 ALA A N 1
ATOM 656 C CA . ALA A 1 85 ? 14.289 -15.652 -1.692 1.00 43.38 85 ALA A CA 1
ATOM 657 C C . ALA A 1 85 ? 14.989 -15.663 -0.328 1.00 43.38 85 ALA A C 1
ATOM 659 O O . ALA A 1 85 ? 14.287 -15.835 0.694 1.00 43.38 85 ALA A O 1
#

Foldseek 3Di:
DPPPPDQDPLLVVLLVVQQVHKDWLVRSCVVVVHDSVVSVVSVVVCVVVQQKDFLDDPVVTTIMHGNVCSQVAADPVPRHGPPPD

Secondary structure (DSSP, 8-state):
-----PPPHHHHHHHHHHHHS-EEHHHHHHHHT--HHHHHHHHHHHHHTTSEEEEEE-SS-EEEEETTTTTTSB-TTT--BGGG-

pLDDT: mean 79.04, std 13.03, range [35.94, 91.44]

Sequence (85 aa):
MGSEKKLTPREFQTLLMVANGINTTTELAKGFRVSRPTVAGWLKRLKQSGLVDVVLRDGKYTYYCATGRAFKQPCPTCGKPLEEA

Radius of gyration: 12.93 Å; chains: 1; bounding box: 29×32×36 Å